Protein AF-A0A7S3IMT8-F1 (afdb_monomer_lite)

Secondary structure (DSSP, 8-state):
----EEGGGTEETTT----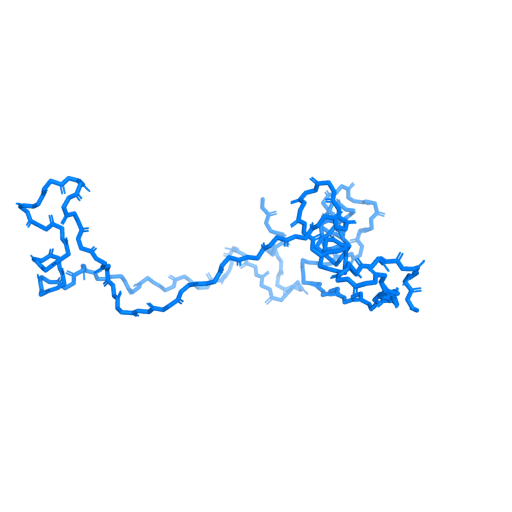----PPPHHHHHHHTTT--GGGPPPSS---------TTSTTSS-HHHHHHHHHHHHHHHHHHTTTTTT--S-------EEEEEETTEEEEEEE-

Structure (mmCIF, N/CA/C/O backbone):
data_AF-A0A7S3IMT8-F1
#
_entry.id   AF-A0A7S3IMT8-F1
#
loop_
_atom_site.group_PDB
_atom_site.id
_atom_site.type_symbol
_atom_site.label_atom_id
_atom_site.label_alt_id
_atom_site.label_comp_id
_atom_site.label_asym_id
_atom_site.label_entity_id
_atom_site.label_seq_id
_atom_site.pdbx_PDB_ins_code
_atom_site.Cartn_x
_atom_site.Cartn_y
_atom_site.Cartn_z
_atom_site.occupancy
_atom_site.B_iso_or_equiv
_atom_site.auth_seq_id
_atom_site.auth_comp_id
_atom_site.auth_asym_id
_atom_site.auth_atom_id
_atom_site.pdbx_PDB_model_num
ATOM 1 N N . GLU A 1 1 ? -14.687 -0.467 -5.969 1.00 89.88 1 GLU A N 1
ATOM 2 C CA . GLU A 1 1 ? -14.778 -1.908 -5.632 1.00 89.88 1 GLU A CA 1
ATOM 3 C C . GLU A 1 1 ? -13.566 -2.759 -6.029 1.00 89.88 1 GLU A C 1
ATOM 5 O O . GLU A 1 1 ? -12.876 -2.453 -7.007 1.00 89.88 1 GLU A O 1
ATOM 10 N N . ILE A 1 2 ? -13.301 -3.815 -5.240 1.00 96.12 2 ILE A N 1
ATOM 11 C CA . ILE A 1 2 ? -12.147 -4.739 -5.356 1.00 96.12 2 ILE A CA 1
ATOM 12 C C . ILE A 1 2 ? -12.359 -5.795 -6.455 1.00 96.12 2 ILE A C 1
ATOM 14 O O . ILE A 1 2 ? -11.454 -6.010 -7.259 1.00 96.12 2 ILE A O 1
ATOM 18 N N . GLY A 1 3 ? -13.556 -6.384 -6.574 1.00 95.94 3 GLY A N 1
ATOM 19 C CA . GLY A 1 3 ? -13.911 -7.321 -7.658 1.00 95.94 3 GLY A CA 1
ATOM 20 C C . GLY A 1 3 ? -13.917 -8.814 -7.298 1.00 95.94 3 GLY A C 1
ATOM 21 O O . GLY A 1 3 ? -13.811 -9.639 -8.205 1.00 95.94 3 GLY A O 1
ATOM 22 N N . TYR A 1 4 ? -14.016 -9.147 -6.006 1.00 97.44 4 TYR A N 1
ATOM 23 C CA . TYR A 1 4 ? -14.347 -10.488 -5.503 1.00 97.44 4 TYR A CA 1
ATOM 24 C C . TYR A 1 4 ? -15.869 -10.646 -5.424 1.00 97.44 4 TYR A C 1
ATOM 26 O O . TYR A 1 4 ? -16.490 -10.258 -4.438 1.00 97.44 4 TYR A O 1
ATOM 34 N N . ASP A 1 5 ? -16.470 -11.128 -6.506 1.00 96.69 5 ASP A N 1
ATOM 35 C CA . ASP A 1 5 ? -17.918 -11.130 -6.765 1.00 96.69 5 ASP A CA 1
ATOM 36 C C . ASP A 1 5 ? -18.438 -12.474 -7.301 1.00 96.69 5 ASP A C 1
ATOM 38 O O . ASP A 1 5 ? -19.554 -12.535 -7.822 1.00 96.69 5 ASP A O 1
ATOM 42 N N . ASP A 1 6 ? -17.607 -13.515 -7.226 1.00 96.12 6 ASP A N 1
ATOM 43 C CA . ASP A 1 6 ? -17.893 -14.859 -7.712 1.00 96.12 6 ASP A CA 1
ATOM 44 C C . ASP A 1 6 ? -16.957 -15.863 -7.019 1.00 96.12 6 ASP A C 1
ATOM 46 O O . ASP A 1 6 ? -15.752 -15.616 -6.894 1.00 96.12 6 ASP A O 1
ATOM 50 N N . VAL A 1 7 ? -17.492 -17.009 -6.586 1.00 95.56 7 VAL A N 1
ATOM 51 C CA . VAL A 1 7 ? -16.740 -18.039 -5.848 1.00 95.56 7 VAL A CA 1
ATOM 52 C C . VAL A 1 7 ? -15.522 -18.549 -6.622 1.00 95.56 7 VAL A C 1
ATOM 54 O O . VAL A 1 7 ? -14.489 -18.864 -6.030 1.00 95.56 7 VAL A O 1
ATOM 57 N N . HIS A 1 8 ? -15.575 -18.558 -7.956 1.00 95.62 8 HIS A N 1
ATOM 58 C CA . HIS A 1 8 ? -14.456 -18.969 -8.791 1.00 95.62 8 HIS A CA 1
ATOM 59 C C . HIS A 1 8 ? -13.272 -18.009 -8.691 1.00 95.62 8 HIS A C 1
ATOM 61 O O . HIS A 1 8 ? -12.156 -18.420 -9.010 1.00 95.62 8 HIS A O 1
ATOM 67 N N . LYS A 1 9 ? -13.467 -16.762 -8.234 1.00 96.31 9 LYS A N 1
ATOM 68 C CA . LYS A 1 9 ? -12.388 -15.799 -7.951 1.00 96.31 9 LYS A CA 1
ATOM 69 C C . LYS A 1 9 ? -11.749 -16.002 -6.570 1.00 96.31 9 LYS A C 1
ATOM 71 O O . LYS A 1 9 ? -10.787 -15.306 -6.270 1.00 96.31 9 LYS A O 1
ATOM 76 N N . GLY A 1 10 ? -12.237 -16.953 -5.770 1.00 95.62 10 GLY A N 1
ATOM 77 C CA . GLY A 1 10 ? -11.712 -17.322 -4.450 1.00 95.62 10 GLY A CA 1
ATOM 78 C C . GLY A 1 10 ? -12.519 -16.757 -3.278 1.00 95.62 10 GLY A C 1
ATOM 79 O O . GLY A 1 10 ? -12.569 -17.381 -2.225 1.00 95.62 10 GLY A O 1
ATOM 80 N N . ILE A 1 11 ? -13.181 -15.611 -3.468 1.00 96.12 11 ILE A N 1
ATOM 81 C CA . ILE A 1 11 ? -14.104 -14.982 -2.513 1.00 96.12 11 ILE A CA 1
ATOM 82 C C . ILE A 1 11 ? -15.256 -14.358 -3.314 1.00 96.12 11 ILE A C 1
ATOM 84 O O . ILE A 1 11 ? -15.024 -13.777 -4.377 1.00 96.12 11 ILE A O 1
ATOM 88 N N . ASP A 1 12 ? -16.477 -14.437 -2.782 1.00 97.56 12 ASP A N 1
ATOM 89 C CA . ASP A 1 12 ? -17.651 -13.722 -3.289 1.00 97.56 12 ASP A CA 1
ATOM 90 C C . ASP A 1 12 ? -18.290 -12.898 -2.164 1.00 97.56 12 ASP A C 1
ATOM 92 O O . ASP A 1 12 ? -18.693 -13.449 -1.139 1.00 97.56 12 ASP A O 1
ATOM 96 N N . TYR A 1 13 ? -18.410 -11.582 -2.366 1.00 97.31 13 TYR A N 1
ATOM 97 C CA . TYR A 1 13 ? -19.057 -10.677 -1.411 1.00 97.31 13 TYR A CA 1
ATOM 98 C C . TYR A 1 13 ? -20.529 -11.030 -1.127 1.00 97.31 13 TYR A C 1
ATOM 100 O O . TYR A 1 13 ? -21.069 -10.591 -0.116 1.00 97.31 13 TYR A O 1
ATOM 108 N N . LYS A 1 14 ? -21.195 -11.788 -2.011 1.00 97.50 14 LYS A N 1
ATOM 109 C CA . LYS A 1 14 ? -22.603 -12.196 -1.852 1.00 97.50 14 LYS A CA 1
ATOM 110 C C . LYS A 1 14 ? -22.781 -13.387 -0.919 1.00 97.50 14 LYS A C 1
ATOM 112 O O . LYS A 1 14 ? -23.867 -13.565 -0.377 1.00 97.50 14 LYS A O 1
ATOM 117 N N . THR A 1 15 ? -21.751 -14.217 -0.770 1.00 97.06 15 THR A N 1
ATOM 118 C CA . THR A 1 15 ? -21.843 -15.487 -0.036 1.00 97.06 15 T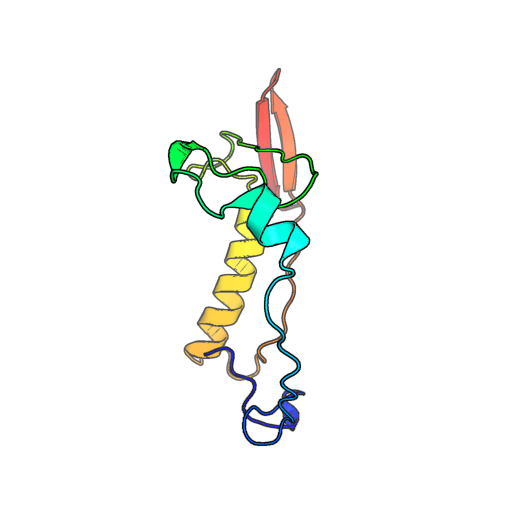HR A CA 1
ATOM 119 C C . THR A 1 15 ? -20.864 -15.580 1.125 1.00 97.06 15 THR A C 1
ATOM 121 O O . THR A 1 15 ? -20.907 -16.561 1.863 1.00 97.06 15 THR A O 1
ATOM 124 N N . CYS A 1 16 ? -19.944 -14.623 1.273 1.00 96.62 16 CYS A N 1
ATOM 125 C CA . CYS A 1 16 ? -19.003 -14.634 2.380 1.00 96.62 16 CYS A CA 1
ATOM 126 C C . CYS A 1 16 ? -19.710 -14.371 3.716 1.00 96.62 16 CYS A C 1
ATOM 128 O O . CYS A 1 16 ? -20.667 -13.602 3.811 1.00 96.62 16 CYS A O 1
ATOM 130 N N . GLU A 1 17 ? -19.215 -15.016 4.766 1.00 97.44 17 GLU A N 1
ATOM 131 C CA . GLU A 1 17 ? -19.650 -14.741 6.129 1.00 97.44 17 GLU A CA 1
ATOM 132 C C . GLU A 1 17 ? -18.926 -13.496 6.658 1.00 97.44 17 GLU A C 1
ATOM 134 O O . GLU A 1 17 ? -17.701 -13.383 6.554 1.00 97.44 17 GLU A O 1
ATOM 139 N N . VAL A 1 18 ? -19.678 -12.565 7.248 1.00 97.38 18 VAL A N 1
ATOM 140 C CA . VAL A 1 18 ? -19.130 -11.366 7.896 1.00 97.38 18 VAL A CA 1
ATOM 141 C C . VAL A 1 18 ? -19.387 -11.455 9.395 1.00 97.38 18 VAL A C 1
ATOM 143 O O . VAL A 1 18 ? -20.489 -11.195 9.874 1.00 97.38 18 VAL A O 1
ATOM 146 N N . LEU A 1 19 ? -18.349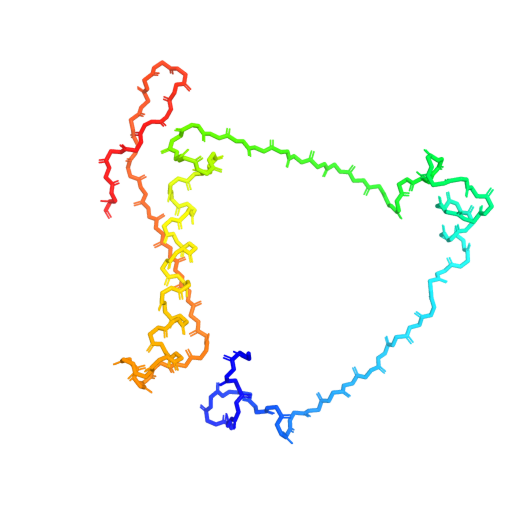 -11.821 10.147 1.00 97.88 19 LEU A N 1
ATOM 147 C CA . LEU A 1 19 ? -18.395 -11.905 11.606 1.00 97.88 19 LEU A CA 1
ATOM 148 C C . LEU A 1 19 ? -17.974 -10.578 12.239 1.00 97.88 19 LEU A C 1
ATOM 150 O O . LEU A 1 19 ? -16.829 -10.147 12.099 1.00 97.88 19 LEU A O 1
ATOM 154 N N . VAL A 1 20 ? -18.883 -9.956 12.990 1.00 97.69 20 VAL A N 1
ATOM 155 C CA . VAL A 1 20 ? -18.630 -8.682 13.678 1.00 97.69 20 VAL A CA 1
ATOM 156 C C . VAL A 1 20 ? -18.339 -8.937 15.157 1.00 97.69 20 VAL A C 1
ATOM 158 O O . VAL A 1 20 ? -19.199 -9.408 15.896 1.00 97.69 20 VAL A O 1
ATOM 161 N N . LYS A 1 21 ? -17.117 -8.612 15.593 1.00 97.31 21 LYS A N 1
ATOM 162 C CA . LYS A 1 21 ? -16.649 -8.743 16.986 1.00 97.31 21 LYS A CA 1
ATOM 163 C C . LYS A 1 21 ? -16.007 -7.439 17.465 1.00 97.31 21 LYS A C 1
ATOM 165 O O . LYS A 1 21 ? -14.804 -7.381 17.695 1.00 97.31 21 LYS A O 1
ATOM 170 N N . VAL A 1 22 ? -16.806 -6.378 17.548 1.00 97.75 22 VAL A N 1
ATOM 171 C CA . VAL A 1 22 ? -16.347 -5.033 17.931 1.00 97.75 22 VAL A CA 1
ATOM 172 C C . VAL A 1 22 ? -16.777 -4.727 19.365 1.00 97.75 22 VAL A C 1
ATOM 174 O O . VAL A 1 22 ? -17.935 -4.936 19.719 1.00 97.75 22 VAL A O 1
ATOM 177 N N . THR A 1 23 ? -15.853 -4.214 20.177 1.00 97.12 23 THR A N 1
ATOM 178 C CA . THR A 1 23 ? -16.096 -3.746 21.551 1.00 97.12 23 THR A CA 1
ATOM 179 C C . THR A 1 23 ? -15.681 -2.282 21.698 1.00 97.12 23 THR A C 1
ATOM 181 O O . THR A 1 23 ? -14.999 -1.734 20.834 1.00 97.12 23 THR A O 1
ATOM 184 N N . GLN A 1 24 ? -16.089 -1.638 22.793 1.00 97.31 24 GLN A N 1
ATOM 185 C CA . GLN A 1 24 ? -15.646 -0.277 23.110 1.00 97.31 24 GLN A CA 1
ATOM 186 C C . GLN A 1 24 ? -14.139 -0.234 23.416 1.00 97.31 24 GLN A C 1
ATOM 188 O O . GLN A 1 24 ? -13.546 -1.247 23.798 1.00 97.31 24 GLN A O 1
ATOM 193 N N . GLN A 1 25 ? -13.525 0.942 23.246 1.00 97.31 25 GLN A N 1
ATOM 194 C CA . GLN A 1 25 ? -12.164 1.200 23.724 1.00 97.31 25 GLN A CA 1
ATOM 195 C C . GLN A 1 25 ? -12.112 1.013 25.249 1.00 97.31 25 GLN A C 1
ATOM 197 O O . GLN A 1 25 ? -13.069 1.343 25.945 1.00 97.31 25 GLN A O 1
ATOM 202 N N . SER A 1 26 ? -10.999 0.488 25.770 1.00 97.94 26 SER A N 1
ATOM 203 C CA . SER A 1 26 ? -10.795 0.377 27.219 1.00 97.94 26 SER A CA 1
ATOM 204 C C . SER A 1 26 ? -10.811 1.755 27.885 1.00 97.94 26 SER A C 1
ATOM 206 O O . SER A 1 26 ? -10.105 2.659 27.431 1.00 97.94 26 SER A O 1
ATOM 208 N N . GLN A 1 27 ? -11.542 1.872 28.997 1.00 96.62 27 GLN A N 1
ATOM 209 C CA . GLN A 1 27 ? -11.590 3.085 29.816 1.00 96.62 27 GLN A CA 1
ATOM 210 C C . GLN A 1 27 ? -10.201 3.480 30.343 1.00 96.62 27 GLN A C 1
ATOM 212 O O . GLN A 1 27 ? -9.881 4.660 30.458 1.00 96.62 27 GLN A O 1
ATOM 217 N N . ASP A 1 28 ? -9.344 2.491 30.615 1.00 95.81 28 ASP A N 1
ATOM 218 C CA . ASP A 1 28 ? -7.981 2.731 31.098 1.00 95.81 28 ASP A CA 1
ATOM 219 C C . ASP A 1 28 ? -7.104 3.412 30.038 1.00 95.81 28 ASP A C 1
ATOM 221 O O . ASP A 1 28 ? -6.217 4.212 30.353 1.00 95.81 28 ASP A O 1
ATOM 225 N N . ILE A 1 29 ? -7.386 3.121 28.767 1.00 96.69 29 ILE A N 1
ATOM 226 C CA . ILE A 1 29 ? -6.723 3.740 27.621 1.00 96.69 29 ILE A CA 1
ATOM 227 C C . ILE A 1 29 ? -7.337 5.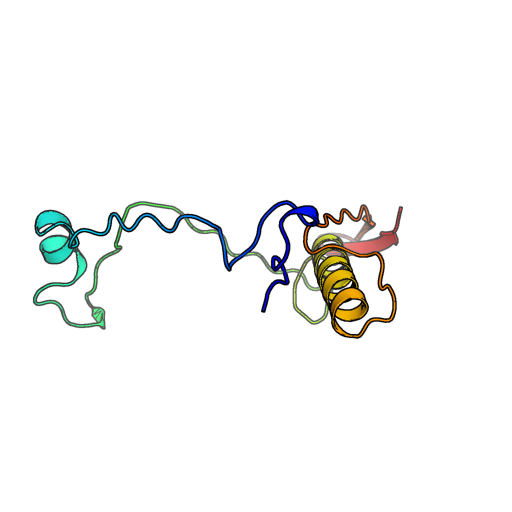115 27.353 1.00 96.69 29 ILE A C 1
ATOM 229 O O . ILE A 1 29 ? -6.607 6.091 27.217 1.00 96.69 29 ILE A O 1
ATOM 233 N N . SER A 1 30 ? -8.665 5.240 27.310 1.00 96.50 30 SER A N 1
ATOM 234 C CA . SER A 1 30 ? -9.303 6.522 26.989 1.00 96.50 30 SER A CA 1
ATOM 235 C C . SER A 1 30 ? -8.931 7.614 27.997 1.00 96.50 30 SER A C 1
ATOM 237 O O . SER A 1 30 ? -8.535 8.707 27.584 1.00 96.50 30 SER A O 1
ATOM 239 N N . GLN A 1 31 ? -8.946 7.302 29.300 1.00 95.50 31 GLN A N 1
ATOM 240 C CA . GLN A 1 31 ? -8.606 8.260 30.359 1.00 95.50 31 GLN A CA 1
ATOM 241 C C . GLN A 1 31 ? -7.152 8.745 30.304 1.00 95.50 31 GLN A C 1
ATOM 243 O O . GLN A 1 31 ? -6.846 9.872 30.690 1.00 95.50 31 GLN A O 1
ATOM 248 N N . SER A 1 32 ? -6.240 7.890 29.831 1.00 93.88 32 SER A N 1
ATOM 249 C CA . SER A 1 32 ? -4.815 8.212 29.737 1.00 93.88 32 SER A CA 1
ATOM 250 C C . SER A 1 32 ? -4.455 8.891 28.420 1.00 93.88 32 SER A C 1
ATOM 252 O O . SER A 1 32 ? -3.493 9.659 28.385 1.00 93.88 32 SER A O 1
ATOM 254 N N . VAL A 1 33 ? -5.236 8.674 27.361 1.00 97.12 33 VAL A N 1
ATOM 255 C CA . VAL A 1 33 ? -4.975 9.208 26.022 1.00 97.12 33 VAL A CA 1
ATOM 256 C C . VAL A 1 33 ? -5.679 10.546 25.811 1.00 97.12 33 VAL A C 1
ATOM 258 O O . VAL A 1 33 ? -4.984 11.541 25.605 1.00 97.12 33 VAL A O 1
ATOM 261 N N . HIS A 1 34 ? -7.014 10.601 25.908 1.00 96.94 34 HIS A N 1
ATOM 262 C CA . HIS A 1 34 ? -7.805 11.733 25.393 1.00 96.94 34 HIS A CA 1
ATOM 263 C C . HIS A 1 34 ? -8.865 12.306 26.342 1.00 96.94 34 HIS A C 1
ATOM 265 O O . HIS A 1 34 ? -9.213 13.477 26.199 1.00 96.94 34 HIS A O 1
ATOM 271 N N . GLU A 1 35 ? -9.387 11.555 27.317 1.00 95.81 35 GLU A N 1
ATOM 272 C CA . GLU A 1 35 ? -10.512 12.070 28.110 1.00 95.81 35 GLU A CA 1
ATOM 273 C C . GLU A 1 35 ? -10.131 13.296 28.940 1.00 95.81 35 GLU A C 1
ATOM 275 O O . GLU A 1 35 ? -9.136 13.300 29.665 1.00 95.81 35 GLU A O 1
ATOM 280 N N . LYS A 1 36 ? -10.988 14.324 28.880 1.00 94.00 36 LYS A N 1
ATOM 281 C CA . LYS A 1 36 ? -10.813 15.607 29.584 1.00 94.00 36 LYS A CA 1
ATOM 282 C C . LYS A 1 36 ? -9.506 16.329 29.228 1.00 94.00 36 LYS A C 1
ATOM 284 O O . LYS A 1 36 ? -9.078 17.199 29.985 1.00 94.00 36 LYS A O 1
ATOM 289 N N . LYS A 1 37 ? -8.895 15.994 28.091 1.00 94.56 37 LYS A N 1
ATOM 290 C CA . LYS A 1 37 ? -7.755 16.713 27.525 1.00 94.56 37 LYS A CA 1
ATOM 291 C C . LYS A 1 37 ? -8.216 17.593 26.372 1.00 94.56 37 LYS A C 1
ATOM 293 O O . LYS A 1 37 ? -9.212 17.289 25.719 1.00 94.56 37 LYS A O 1
ATOM 298 N N . SER A 1 38 ? -7.511 18.698 26.156 1.00 95.44 38 SER A N 1
ATOM 299 C CA . SER A 1 38 ? -7.654 19.461 24.919 1.00 95.44 38 SER A CA 1
ATOM 300 C C . SER A 1 38 ? -7.051 18.663 23.755 1.00 95.44 38 SER A C 1
ATOM 302 O O . SER A 1 38 ? -6.241 17.764 23.987 1.00 95.44 38 SER A O 1
ATOM 304 N N . ASP A 1 39 ? -7.404 19.000 22.514 1.00 94.06 39 ASP A N 1
ATOM 305 C CA . ASP A 1 39 ? -6.843 18.334 21.327 1.00 94.06 39 ASP A CA 1
ATOM 306 C C . ASP A 1 39 ? -5.310 18.462 21.250 1.00 94.06 39 ASP A C 1
ATOM 308 O O . ASP A 1 39 ? -4.630 17.558 20.767 1.00 94.06 39 ASP A O 1
ATOM 312 N N . GLU A 1 40 ? -4.761 19.564 21.769 1.00 95.81 40 GLU A N 1
ATOM 313 C CA . GLU A 1 40 ? -3.320 19.846 21.815 1.00 95.81 40 GLU A CA 1
ATOM 314 C C . GLU A 1 40 ? -2.589 19.001 22.877 1.00 95.81 40 GLU A C 1
ATOM 316 O O . GLU A 1 40 ? -1.388 18.766 22.756 1.00 95.81 40 GLU A O 1
ATOM 321 N N . ASP A 1 41 ? -3.320 18.497 23.878 1.00 95.81 41 ASP A N 1
ATOM 322 C CA . ASP A 1 41 ? -2.795 17.729 25.014 1.00 95.81 41 ASP A CA 1
ATOM 323 C C . ASP A 1 41 ? -3.064 16.214 24.908 1.00 95.81 41 ASP A C 1
ATOM 325 O O . ASP A 1 41 ? -2.801 15.459 25.856 1.00 95.81 41 ASP A O 1
ATOM 329 N N . ILE A 1 42 ? -3.612 15.735 23.784 1.00 96.81 42 ILE A N 1
ATOM 330 C CA . ILE A 1 42 ? -3.854 14.303 23.567 1.00 96.81 42 ILE A CA 1
ATOM 331 C C . ILE A 1 42 ? -2.523 13.538 23.634 1.00 96.81 42 ILE A C 1
ATOM 333 O O . ILE A 1 42 ? -1.543 13.857 22.962 1.00 96.81 42 ILE A O 1
ATOM 337 N N . GLY A 1 43 ? -2.497 12.495 24.465 1.00 93.44 43 GLY A N 1
ATOM 338 C CA . GLY A 1 43 ? -1.333 11.626 24.618 1.00 93.44 43 GLY A CA 1
ATOM 339 C C . GLY A 1 43 ? -1.175 10.657 23.447 1.00 93.44 43 GLY A C 1
ATOM 340 O O . GLY A 1 43 ? -2.121 10.391 22.705 1.00 93.44 43 GLY A O 1
ATOM 341 N N . ALA A 1 44 ? 0.012 10.065 23.306 1.00 96.00 44 ALA A N 1
ATOM 342 C CA . ALA A 1 44 ? 0.195 8.947 22.386 1.00 96.00 44 ALA A CA 1
ATOM 343 C C . ALA A 1 44 ? -0.774 7.805 22.743 1.00 96.00 44 ALA A C 1
ATOM 345 O O . ALA A 1 44 ? -0.910 7.445 23.911 1.00 96.00 44 ALA A O 1
ATOM 346 N N . GLY A 1 45 ? -1.441 7.241 21.732 1.00 96.19 45 GLY A N 1
ATOM 347 C CA . GLY A 1 45 ? -2.402 6.149 21.926 1.00 96.19 45 GLY A CA 1
ATOM 348 C C . GLY A 1 45 ? -1.760 4.828 22.360 1.00 96.19 45 GLY A C 1
ATOM 349 O O . GLY A 1 45 ? -2.445 3.980 22.925 1.00 96.19 45 GLY A O 1
ATOM 350 N N . ASP A 1 46 ? -0.465 4.665 22.083 1.00 97.56 46 ASP A N 1
ATOM 351 C CA . ASP A 1 46 ? 0.364 3.534 22.493 1.00 97.56 46 ASP A CA 1
ATOM 352 C C . ASP A 1 46 ? 1.857 3.911 22.374 1.00 97.56 46 ASP A C 1
ATOM 354 O O . ASP A 1 46 ? 2.213 4.935 21.779 1.00 97.56 46 ASP A O 1
ATOM 358 N N . GLN A 1 47 ? 2.742 3.079 22.917 1.00 97.19 47 GLN A N 1
ATOM 359 C CA . GLN A 1 47 ? 4.192 3.207 22.778 1.00 97.19 47 GLN A CA 1
ATOM 360 C C . GLN A 1 47 ? 4.685 2.722 21.401 1.00 97.19 47 GLN A C 1
ATOM 362 O O . GLN A 1 47 ? 4.241 1.700 20.880 1.00 97.19 47 GLN A O 1
ATOM 367 N N . GLY A 1 48 ? 5.665 3.415 20.813 1.00 97.25 48 GLY A N 1
ATOM 368 C CA . GLY A 1 48 ? 6.262 3.008 19.539 1.00 97.25 48 GLY A CA 1
ATOM 369 C C . GLY A 1 48 ? 7.258 4.019 18.972 1.00 97.25 48 GLY A C 1
ATOM 370 O O . GLY A 1 48 ? 7.397 5.125 19.487 1.00 97.25 48 GLY A O 1
ATOM 371 N N . HIS A 1 49 ? 7.945 3.627 17.897 1.00 97.62 49 HIS A N 1
ATOM 372 C CA . HIS A 1 49 ? 8.840 4.494 17.126 1.00 97.62 49 HIS A CA 1
ATOM 373 C C . HIS A 1 49 ? 8.371 4.550 15.674 1.00 97.62 49 HIS A C 1
ATOM 375 O O . HIS A 1 49 ? 7.887 3.553 15.134 1.00 97.62 49 HIS A O 1
ATOM 381 N N . MET A 1 50 ? 8.557 5.698 15.031 1.00 97.62 50 MET A N 1
ATOM 382 C CA . MET A 1 50 ? 8.150 5.934 13.650 1.00 97.62 50 MET A CA 1
ATOM 383 C C . MET A 1 50 ? 9.334 6.501 12.871 1.00 97.62 50 MET A C 1
ATOM 385 O O . MET A 1 50 ? 10.077 7.337 13.382 1.00 97.62 50 MET A O 1
ATOM 389 N N . PHE A 1 51 ? 9.500 6.052 11.627 1.00 98.31 51 PHE A N 1
ATOM 390 C CA . PHE A 1 51 ? 10.527 6.554 10.719 1.00 98.31 51 PHE A CA 1
ATOM 391 C C . PHE A 1 51 ? 9.867 7.190 9.503 1.00 98.31 51 PHE A C 1
ATOM 393 O O . PHE A 1 51 ? 8.979 6.601 8.889 1.00 98.31 51 PHE A O 1
ATOM 400 N N . GLY A 1 52 ? 10.337 8.382 9.149 1.00 98.00 52 GLY A N 1
ATOM 401 C CA . GLY A 1 52 ? 10.077 9.002 7.857 1.00 98.00 52 GLY A CA 1
ATOM 402 C C . GLY A 1 52 ? 11.300 8.849 6.960 1.00 98.00 52 GLY A C 1
ATOM 403 O O . GLY A 1 52 ? 12.433 8.944 7.432 1.00 98.00 52 GLY A O 1
ATOM 404 N N . TYR A 1 53 ? 11.077 8.622 5.670 1.00 97.19 53 TYR A N 1
ATOM 405 C CA . TYR A 1 53 ? 12.131 8.579 4.663 1.00 97.19 53 TYR A CA 1
ATOM 406 C C . TYR A 1 53 ? 11.674 9.316 3.404 1.00 97.19 53 TYR A C 1
ATOM 408 O O . TYR A 1 53 ? 10.504 9.238 3.034 1.00 97.19 53 TYR A O 1
ATOM 416 N N . ALA A 1 54 ? 12.605 10.015 2.761 1.00 97.12 54 ALA A N 1
ATOM 417 C CA . ALA A 1 54 ? 12.418 10.688 1.484 1.00 97.12 54 ALA A CA 1
ATOM 418 C C . ALA A 1 54 ? 13.731 10.627 0.690 1.00 97.12 54 ALA A C 1
ATOM 420 O O . ALA A 1 54 ? 14.815 10.613 1.275 1.00 97.12 54 ALA A O 1
ATOM 421 N N . THR A 1 55 ? 13.627 10.589 -0.635 1.00 95.75 55 THR A N 1
ATOM 422 C CA . THR A 1 55 ? 14.759 10.498 -1.573 1.00 95.75 55 THR A CA 1
ATOM 423 C C . THR A 1 55 ? 14.429 11.296 -2.826 1.00 95.75 55 THR A C 1
ATOM 425 O O . THR A 1 55 ? 13.296 11.258 -3.286 1.00 95.75 55 THR A O 1
ATOM 428 N N . ASP A 1 56 ? 15.387 12.025 -3.387 1.00 95.88 56 ASP A N 1
ATOM 429 C CA . ASP A 1 56 ? 15.191 12.854 -4.583 1.00 95.88 56 ASP A CA 1
ATOM 430 C C . ASP A 1 56 ? 15.255 12.062 -5.902 1.00 95.88 56 ASP A C 1
ATOM 432 O O . ASP A 1 56 ? 15.164 12.642 -6.983 1.00 95.88 56 ASP A O 1
ATOM 436 N N . GLU A 1 57 ? 15.351 10.728 -5.840 1.00 96.19 57 GLU A N 1
ATOM 437 C CA . GLU A 1 57 ? 15.396 9.868 -7.029 1.00 96.19 57 GLU A CA 1
ATOM 438 C C . GLU A 1 57 ? 14.107 9.899 -7.879 1.00 96.19 57 GLU A C 1
ATOM 440 O O . GLU A 1 57 ? 14.129 9.491 -9.043 1.00 96.19 57 GLU A O 1
ATOM 445 N N . THR A 1 58 ? 12.989 10.390 -7.326 1.00 96.56 58 THR A N 1
ATOM 446 C CA . THR A 1 58 ? 11.720 10.640 -8.036 1.00 96.56 58 THR A CA 1
ATOM 447 C C . THR A 1 58 ? 11.095 11.978 -7.627 1.00 96.56 58 THR A C 1
ATOM 449 O O . THR A 1 58 ? 11.451 12.567 -6.607 1.00 96.56 58 THR A O 1
ATOM 452 N N . LYS A 1 59 ? 10.123 12.471 -8.410 1.00 97.19 59 LYS A N 1
ATOM 453 C CA . LYS A 1 59 ? 9.428 13.745 -8.129 1.00 97.19 59 LYS A CA 1
ATOM 454 C C . LYS A 1 59 ? 8.539 13.663 -6.886 1.00 97.19 59 LYS A C 1
ATOM 456 O O . LYS A 1 59 ? 8.304 14.670 -6.230 1.00 97.19 59 LYS A O 1
ATOM 461 N N . GLU A 1 60 ? 8.047 12.468 -6.587 1.00 97.50 60 GLU A N 1
ATOM 462 C CA . GLU A 1 60 ? 7.214 12.122 -5.438 1.00 97.50 60 GLU A CA 1
ATOM 463 C C . GLU A 1 60 ? 8.026 11.960 -4.143 1.00 97.50 60 GLU A C 1
ATOM 465 O O . GLU A 1 60 ? 7.458 11.684 -3.089 1.00 97.50 60 GLU A O 1
ATOM 470 N N . LEU A 1 61 ? 9.349 12.131 -4.222 1.00 97.44 61 LEU A N 1
ATOM 471 C CA . LEU A 1 61 ? 10.310 11.941 -3.141 1.00 97.44 61 LEU A CA 1
ATOM 472 C C . LEU A 1 61 ? 10.342 10.512 -2.566 1.00 97.44 61 LEU A C 1
ATOM 474 O O . LEU A 1 61 ? 10.571 10.305 -1.372 1.00 97.44 61 LEU A O 1
ATOM 478 N N . PHE A 1 62 ? 10.109 9.519 -3.429 1.00 97.31 62 PHE A N 1
ATOM 479 C CA . PHE A 1 62 ? 9.993 8.102 -3.079 1.00 97.31 62 PHE A CA 1
ATOM 480 C C . PHE A 1 62 ? 11.000 7.230 -3.847 1.00 97.31 62 PHE A C 1
ATOM 482 O O . PHE A 1 62 ? 11.371 7.583 -4.970 1.00 97.31 62 PHE A O 1
ATOM 489 N N . PRO A 1 63 ? 11.406 6.057 -3.321 1.00 97.88 63 PRO A N 1
ATOM 490 C CA . PRO A 1 63 ? 12.250 5.141 -4.075 1.00 97.88 63 PRO A CA 1
ATOM 491 C C . PRO A 1 63 ? 11.613 4.704 -5.399 1.00 97.88 63 PRO A C 1
ATOM 493 O O . PRO A 1 63 ? 10.483 4.211 -5.407 1.00 97.88 63 PRO A O 1
ATOM 496 N N . LEU A 1 64 ? 12.341 4.804 -6.513 1.00 98.19 64 LEU A N 1
ATOM 497 C CA . LEU A 1 64 ? 11.884 4.409 -7.846 1.00 98.19 64 LEU A CA 1
ATOM 498 C C . LEU A 1 64 ? 11.473 2.934 -7.876 1.00 98.19 64 LEU A C 1
ATOM 500 O O . LEU A 1 64 ? 10.452 2.587 -8.465 1.00 98.19 64 LEU A O 1
ATOM 504 N N . SER A 1 65 ? 12.239 2.064 -7.213 1.00 98.19 65 SER A N 1
ATOM 505 C CA . SER A 1 65 ? 11.911 0.638 -7.081 1.00 98.19 65 SER A CA 1
ATOM 506 C C . SER A 1 65 ? 10.523 0.408 -6.468 1.00 98.19 65 SER A C 1
ATOM 508 O O . SER A 1 65 ? 9.733 -0.374 -7.003 1.00 98.19 65 SER A O 1
ATOM 510 N N . HIS A 1 66 ? 10.194 1.130 -5.393 1.00 98.50 66 HIS A N 1
ATOM 511 C CA . HIS A 1 66 ? 8.875 1.079 -4.766 1.00 98.50 66 HIS A CA 1
ATOM 512 C C . HIS A 1 66 ? 7.799 1.669 -5.679 1.00 98.50 66 HIS A C 1
ATOM 514 O O . HIS A 1 66 ? 6.759 1.044 -5.885 1.00 98.50 66 HIS A O 1
ATOM 520 N N . LEU A 1 67 ? 8.053 2.854 -6.242 1.00 98.12 67 LEU A N 1
ATOM 521 C CA . LEU A 1 67 ? 7.081 3.568 -7.065 1.00 98.12 67 LEU A CA 1
ATOM 522 C C . LEU A 1 67 ? 6.673 2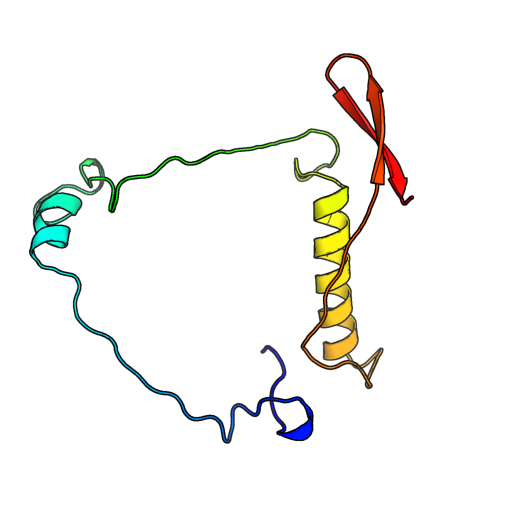.743 -8.291 1.00 98.12 67 LEU A C 1
ATOM 524 O O . LEU A 1 67 ? 5.484 2.600 -8.560 1.00 98.12 67 LEU A O 1
ATOM 528 N N . LEU A 1 68 ? 7.635 2.125 -8.983 1.00 98.56 68 LEU A N 1
ATOM 529 C CA . LEU A 1 68 ? 7.359 1.266 -10.136 1.00 98.56 68 LEU A CA 1
ATOM 530 C C . LEU A 1 68 ? 6.566 0.010 -9.754 1.00 98.56 68 LEU A C 1
ATOM 532 O O . LEU A 1 68 ? 5.643 -0.369 -10.474 1.00 98.56 68 LEU A O 1
ATOM 536 N N . ALA A 1 69 ? 6.884 -0.631 -8.624 1.00 98.75 69 ALA A N 1
ATOM 537 C CA . ALA A 1 69 ? 6.116 -1.781 -8.148 1.00 98.75 69 ALA A CA 1
ATOM 538 C C . ALA A 1 69 ? 4.663 -1.380 -7.823 1.00 98.75 69 ALA A C 1
ATOM 540 O O . ALA A 1 69 ? 3.722 -2.032 -8.280 1.00 98.75 69 ALA A O 1
ATOM 541 N N . LEU A 1 70 ? 4.470 -0.264 -7.113 1.00 98.56 70 LEU A N 1
ATOM 542 C CA . LEU A 1 70 ? 3.147 0.276 -6.797 1.00 98.56 70 LEU A CA 1
ATOM 543 C C . LEU A 1 70 ? 2.351 0.606 -8.068 1.00 98.56 70 LEU A C 1
ATOM 545 O O . LEU A 1 70 ? 1.201 0.187 -8.203 1.00 98.56 70 LEU A O 1
ATOM 549 N N . GLN A 1 71 ? 2.970 1.307 -9.019 1.00 98.38 71 GLN A N 1
ATOM 550 C CA . GLN A 1 71 ? 2.347 1.682 -10.289 1.00 98.38 71 GLN A CA 1
ATOM 551 C C . GLN A 1 71 ? 1.990 0.461 -11.141 1.00 98.38 71 GLN A C 1
ATOM 553 O O . GLN A 1 71 ? 0.935 0.446 -11.773 1.00 98.38 71 GLN A O 1
ATOM 558 N N . LEU A 1 72 ? 2.808 -0.595 -11.133 1.00 98.56 72 LEU A N 1
ATOM 559 C CA . LEU A 1 72 ? 2.482 -1.834 -11.836 1.00 98.56 72 LEU A CA 1
ATOM 560 C C . LEU A 1 72 ? 1.256 -2.521 -11.217 1.00 98.56 72 LEU A C 1
ATOM 562 O O . LEU A 1 72 ? 0.367 -2.953 -11.948 1.00 98.56 72 LEU A O 1
ATOM 566 N N . SER A 1 73 ? 1.158 -2.564 -9.885 1.00 98.50 73 SER A N 1
ATOM 567 C CA . SER A 1 73 ? -0.020 -3.099 -9.188 1.00 98.50 73 SER A CA 1
ATOM 568 C C . SER A 1 73 ? -1.282 -2.276 -9.492 1.00 98.50 73 SER A C 1
ATOM 570 O O . SER A 1 73 ? -2.337 -2.827 -9.824 1.00 98.50 73 SER A O 1
ATOM 572 N N . GLN A 1 74 ? -1.160 -0.944 -9.501 1.00 98.38 74 GLN A N 1
ATOM 573 C CA . GLN A 1 74 ? -2.236 -0.044 -9.924 1.00 98.38 74 GLN A CA 1
ATOM 574 C C . GLN A 1 74 ? -2.649 -0.304 -11.377 1.00 98.38 74 GLN A C 1
ATOM 576 O O . GLN A 1 74 ? -3.846 -0.393 -11.664 1.00 98.38 74 GLN A O 1
ATOM 581 N N . LYS A 1 75 ? -1.682 -0.499 -12.283 1.00 98.50 75 LYS A N 1
ATOM 582 C CA . LYS A 1 75 ? -1.963 -0.774 -13.693 1.00 98.50 75 LYS A CA 1
ATOM 583 C C . LYS A 1 75 ? -2.657 -2.117 -13.883 1.00 98.50 75 LYS A C 1
ATOM 585 O O . LYS A 1 75 ? -3.611 -2.176 -14.653 1.00 98.50 75 LYS A O 1
ATOM 590 N N . LEU A 1 76 ? -2.255 -3.164 -13.155 1.00 98.44 76 LEU A N 1
ATOM 591 C CA . LEU A 1 76 ? -2.945 -4.463 -13.144 1.00 98.44 76 LEU A CA 1
ATOM 592 C C . LEU A 1 76 ? -4.414 -4.314 -12.722 1.00 98.44 76 LEU A C 1
ATOM 594 O O . LEU A 1 76 ? -5.307 -4.874 -13.362 1.00 98.44 76 LEU A O 1
ATOM 598 N N . ALA A 1 77 ? -4.690 -3.512 -11.690 1.00 98.19 77 ALA A N 1
ATOM 599 C CA . ALA A 1 77 ? -6.058 -3.225 -11.271 1.00 98.19 77 ALA A CA 1
ATOM 600 C C . ALA A 1 77 ? -6.838 -2.417 -12.323 1.00 98.19 77 ALA A C 1
ATOM 602 O O . ALA A 1 77 ? -8.012 -2.710 -12.558 1.00 98.19 77 ALA A O 1
ATOM 603 N N . GLU A 1 78 ? -6.209 -1.429 -12.961 1.00 98.44 78 GLU A N 1
ATOM 604 C CA . GLU A 1 78 ? -6.809 -0.605 -14.016 1.00 98.44 78 GLU A CA 1
ATOM 605 C C . GLU A 1 78 ? -7.220 -1.457 -15.224 1.00 98.44 78 GLU A C 1
ATOM 607 O O . GLU A 1 78 ? -8.391 -1.454 -15.607 1.00 98.44 78 GLU A O 1
ATOM 612 N N . VAL A 1 79 ? -6.289 -2.241 -15.780 1.00 98.38 79 VAL A N 1
ATOM 613 C CA . VAL A 1 79 ? -6.525 -3.047 -16.992 1.00 98.38 79 VAL A CA 1
ATOM 614 C C . VAL A 1 79 ? -7.479 -4.218 -16.754 1.00 98.38 79 VAL A C 1
ATOM 616 O O . VAL A 1 79 ? -8.139 -4.683 -17.684 1.00 98.38 79 VAL A O 1
AT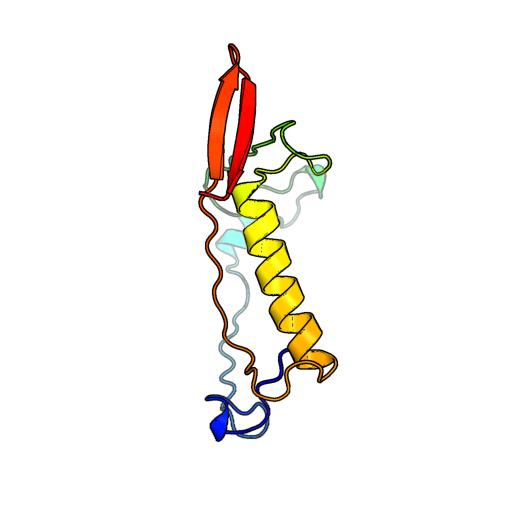OM 619 N N . ARG A 1 80 ? -7.593 -4.678 -15.503 1.00 98.00 80 ARG A N 1
ATOM 620 C CA . ARG A 1 80 ? -8.651 -5.598 -15.079 1.00 98.00 80 ARG A CA 1
ATOM 621 C C . ARG A 1 80 ? -10.010 -4.900 -15.061 1.00 98.00 80 ARG A C 1
ATOM 623 O O . ARG A 1 80 ? -10.970 -5.420 -15.621 1.00 98.00 80 ARG A O 1
ATOM 630 N N . LYS A 1 81 ? -10.111 -3.739 -14.402 1.00 97.31 81 LYS A N 1
ATOM 631 C CA . LYS A 1 81 ? -11.379 -3.008 -14.214 1.00 97.31 81 LYS A CA 1
ATOM 632 C C . LYS A 1 81 ? -11.944 -2.461 -15.522 1.00 97.31 81 LYS A C 1
ATOM 634 O O . LYS A 1 81 ? -13.156 -2.472 -15.696 1.00 97.31 81 LYS A O 1
ATOM 639 N N . ASN A 1 82 ? -11.088 -2.007 -16.434 1.00 97.69 82 ASN A N 1
ATOM 640 C CA . ASN A 1 82 ? -11.512 -1.497 -17.739 1.00 97.69 82 ASN A CA 1
ATOM 641 C C . ASN A 1 82 ? -11.717 -2.609 -18.792 1.00 97.69 82 ASN A C 1
ATOM 643 O O . ASN A 1 82 ? -12.107 -2.319 -19.919 1.00 97.69 82 ASN A O 1
ATOM 647 N N . GLY A 1 83 ? -11.455 -3.876 -18.445 1.00 97.38 83 GLY A N 1
ATOM 648 C CA . GLY A 1 83 ? -11.675 -5.023 -19.325 1.00 97.38 83 GLY A CA 1
ATOM 649 C C . GLY A 1 83 ? -10.648 -5.197 -20.448 1.00 97.38 83 GLY A C 1
ATOM 650 O O . GLY A 1 83 ? -10.860 -6.054 -21.306 1.00 97.38 83 GLY A O 1
ATOM 651 N N . THR A 1 84 ? -9.540 -4.446 -20.445 1.00 98.38 84 THR A N 1
ATOM 652 C CA . THR A 1 84 ? -8.424 -4.649 -21.388 1.00 98.38 84 THR A CA 1
ATOM 653 C C . THR A 1 84 ? -7.863 -6.065 -21.254 1.00 98.38 84 THR A C 1
ATOM 655 O O . THR A 1 84 ? -7.665 -6.749 -22.254 1.00 98.38 84 THR A O 1
ATOM 658 N N . LEU A 1 85 ? -7.672 -6.539 -20.016 1.00 97.81 85 LEU A N 1
ATOM 659 C CA . LEU A 1 85 ? -7.249 -7.909 -19.715 1.00 97.81 85 LEU A CA 1
ATOM 660 C C . LEU A 1 85 ? -8.339 -8.638 -18.920 1.00 97.81 85 LEU A C 1
ATOM 662 O O . LEU A 1 85 ? -8.304 -8.713 -17.692 1.00 97.81 85 LEU A O 1
ATOM 666 N N . LYS A 1 86 ? -9.323 -9.199 -19.634 1.00 96.12 86 LYS A N 1
ATOM 667 C CA . LYS A 1 86 ? -10.524 -9.828 -19.040 1.00 96.12 86 LYS A CA 1
ATOM 668 C C . LYS A 1 86 ? -10.247 -11.067 -18.183 1.00 96.12 86 LYS A C 1
ATOM 670 O O . LYS A 1 86 ? -11.094 -11.447 -17.384 1.00 96.12 86 LYS A O 1
ATOM 675 N N . TYR A 1 87 ? -9.092 -11.706 -18.357 1.00 96.25 87 TYR A N 1
ATOM 676 C CA . TYR A 1 87 ? -8.713 -12.898 -17.594 1.00 96.25 87 TYR A CA 1
ATOM 677 C C . TYR A 1 87 ? -8.148 -12.571 -16.205 1.00 96.25 87 TYR A C 1
ATOM 679 O O . TYR A 1 87 ? -8.006 -13.474 -15.381 1.00 96.25 87 TYR A O 1
ATOM 687 N N . LEU A 1 88 ? -7.800 -11.306 -15.933 1.00 97.75 88 LEU A N 1
ATOM 688 C CA . LEU A 1 88 ? -7.227 -10.928 -14.646 1.00 97.75 88 LEU A CA 1
ATOM 689 C C . LEU A 1 88 ? -8.253 -11.031 -13.515 1.00 97.75 88 LEU A C 1
ATOM 691 O O . LEU A 1 88 ? -9.399 -10.588 -13.624 1.00 97.75 88 LEU A O 1
ATOM 695 N N . ARG A 1 89 ? -7.791 -11.560 -12.383 1.00 97.56 89 ARG A N 1
ATOM 696 C CA . ARG A 1 89 ? -8.512 -11.592 -11.105 1.00 97.56 89 ARG A CA 1
ATOM 697 C C . ARG A 1 89 ? -7.943 -10.537 -10.142 1.00 97.56 89 ARG A C 1
ATOM 699 O O . ARG A 1 89 ? -6.943 -9.907 -10.480 1.00 97.56 89 ARG A O 1
ATOM 706 N N . PRO A 1 90 ? -8.600 -10.263 -8.997 1.00 97.44 90 PRO A N 1
ATOM 707 C CA . PRO A 1 90 ? -8.182 -9.173 -8.111 1.00 97.44 90 PRO A CA 1
ATOM 708 C C . PRO A 1 90 ? -6.841 -9.377 -7.392 1.00 97.44 90 PRO A C 1
ATOM 710 O O . PRO A 1 90 ? -6.212 -8.375 -7.064 1.00 97.44 90 PRO A O 1
ATOM 713 N N . ASP A 1 91 ? -6.418 -10.619 -7.135 1.00 97.94 91 ASP A N 1
ATOM 714 C CA . ASP A 1 91 ? -5.134 -10.907 -6.480 1.00 97.94 91 ASP A CA 1
ATOM 715 C C . ASP A 1 91 ? -3.959 -10.786 -7.462 1.00 97.94 91 ASP A C 1
ATOM 717 O O . ASP A 1 91 ? -3.981 -11.362 -8.553 1.00 97.94 91 ASP A O 1
ATOM 721 N N . GLY A 1 92 ? -2.926 -10.047 -7.067 1.00 96.94 92 GLY A N 1
ATOM 722 C CA . GLY A 1 92 ? -1.737 -9.797 -7.868 1.00 96.94 92 GLY A CA 1
ATOM 723 C C . GLY A 1 92 ? -0.605 -9.209 -7.032 1.00 96.94 92 GLY A C 1
ATOM 724 O O . GLY A 1 92 ? -0.824 -8.433 -6.102 1.00 96.94 92 GLY A O 1
ATOM 725 N N . LYS A 1 93 ? 0.630 -9.578 -7.380 1.00 98.50 93 LYS A N 1
ATOM 726 C CA . LYS A 1 93 ? 1.855 -9.112 -6.725 1.00 98.50 93 LYS A CA 1
ATOM 727 C C . LYS A 1 93 ? 2.853 -8.618 -7.759 1.00 98.50 93 LYS A C 1
ATOM 729 O O . LYS A 1 93 ? 2.916 -9.131 -8.872 1.00 98.50 93 LYS A O 1
ATOM 734 N N . THR A 1 94 ? 3.654 -7.641 -7.364 1.00 98.56 94 THR A N 1
ATOM 735 C CA . THR A 1 94 ? 4.656 -6.996 -8.214 1.00 98.56 94 THR A CA 1
ATOM 736 C C . THR A 1 94 ? 5.942 -6.821 -7.428 1.00 98.56 94 THR A C 1
ATOM 738 O O . THR A 1 94 ? 5.901 -6.439 -6.260 1.00 98.56 94 THR A O 1
ATOM 741 N N . GLN A 1 95 ? 7.080 -7.057 -8.070 1.00 98.62 95 GLN A N 1
ATOM 742 C CA . GLN A 1 95 ? 8.398 -6.819 -7.495 1.00 98.62 95 GLN A CA 1
ATOM 743 C C . GLN A 1 95 ? 9.298 -6.248 -8.585 1.00 98.62 95 GLN A C 1
ATOM 745 O O . GLN A 1 95 ? 9.311 -6.767 -9.699 1.00 98.62 95 GLN A O 1
ATOM 750 N N . ILE A 1 96 ? 10.027 -5.182 -8.262 1.00 98.50 96 ILE A N 1
ATOM 751 C CA . ILE A 1 96 ? 10.941 -4.509 -9.183 1.00 98.50 96 ILE A CA 1
ATOM 752 C C . ILE A 1 96 ? 12.314 -4.438 -8.529 1.00 98.50 96 ILE A C 1
ATOM 754 O O . ILE A 1 96 ? 12.458 -3.932 -7.417 1.00 98.50 96 ILE A O 1
ATOM 758 N N . THR A 1 97 ? 13.327 -4.922 -9.240 1.00 98.56 97 THR A N 1
ATOM 759 C CA . THR A 1 97 ? 14.730 -4.757 -8.865 1.00 98.56 97 THR A CA 1
ATOM 760 C C . THR A 1 97 ? 15.337 -3.685 -9.757 1.00 98.56 97 THR A C 1
ATOM 762 O O . THR A 1 97 ? 15.328 -3.801 -10.982 1.00 98.56 97 THR A O 1
ATOM 765 N N . VAL A 1 98 ? 15.850 -2.623 -9.143 1.00 98.44 98 VAL A N 1
ATOM 766 C CA . VAL A 1 98 ? 16.523 -1.527 -9.845 1.00 98.44 98 VAL A CA 1
ATOM 767 C C . VAL A 1 98 ? 18.013 -1.619 -9.550 1.00 98.44 98 VAL A C 1
ATOM 769 O O . VAL A 1 98 ? 18.424 -1.747 -8.398 1.00 98.44 98 VAL A O 1
ATOM 772 N N . GLN A 1 99 ? 18.826 -1.556 -10.598 1.00 98.38 99 GLN A N 1
ATOM 773 C CA . GLN A 1 99 ? 20.252 -1.318 -10.470 1.00 98.38 99 GLN A CA 1
ATOM 774 C C . GLN A 1 99 ? 20.472 0.177 -10.230 1.00 98.38 99 GLN A C 1
ATOM 776 O O . GLN A 1 99 ? 20.018 1.010 -11.018 1.00 98.38 99 GLN A O 1
ATOM 781 N N . TYR A 1 100 ? 21.201 0.505 -9.169 1.00 97.94 100 TYR A N 1
ATOM 782 C CA . TYR A 1 100 ? 21.534 1.873 -8.783 1.00 97.94 100 TYR A CA 1
ATOM 783 C C . TYR A 1 100 ? 23.029 2.153 -8.951 1.00 97.94 100 TYR A C 1
ATOM 785 O O . TYR A 1 100 ? 23.857 1.240 -8.910 1.00 97.94 100 TYR A O 1
ATOM 793 N N . ARG A 1 101 ? 23.373 3.432 -9.113 1.00 97.19 101 ARG A N 1
ATOM 794 C CA . ARG A 1 101 ? 24.736 3.956 -8.988 1.00 97.19 101 ARG A CA 1
ATOM 795 C C . ARG A 1 101 ? 24.803 4.885 -7.783 1.00 97.19 101 ARG A C 1
ATOM 797 O O . ARG A 1 101 ? 23.870 5.643 -7.538 1.00 97.19 101 ARG A O 1
ATOM 804 N N . GLN A 1 102 ? 25.904 4.823 -7.046 1.00 95.88 102 GLN A N 1
ATOM 805 C CA . GLN A 1 102 ? 26.165 5.744 -5.948 1.00 95.88 102 GLN A CA 1
ATOM 806 C C . GLN A 1 102 ? 27.021 6.908 -6.451 1.00 95.88 102 GLN A C 1
ATOM 808 O O . GLN A 1 102 ? 28.125 6.698 -6.952 1.00 95.88 102 GLN A O 1
ATOM 813 N N . GLU A 1 103 ? 26.518 8.130 -6.296 1.00 94.81 103 GLU A N 1
ATOM 814 C CA . GLU A 1 103 ? 27.201 9.370 -6.668 1.00 94.81 103 GLU A CA 1
ATOM 815 C C . GLU A 1 103 ? 27.397 10.218 -5.404 1.00 94.81 103 GLU A C 1
ATOM 817 O O . GLU A 1 103 ? 26.531 10.982 -4.975 1.00 94.81 103 GLU A O 1
ATOM 822 N N . GLY A 1 104 ? 28.535 10.017 -4.734 1.00 92.62 104 GLY A N 1
ATOM 823 C CA . GLY A 1 104 ? 28.786 10.592 -3.412 1.00 92.62 104 GLY A CA 1
ATOM 824 C C . GLY A 1 104 ? 27.817 10.035 -2.364 1.00 92.62 104 GLY A C 1
ATOM 825 O O . GLY A 1 104 ? 27.876 8.852 -2.020 1.00 92.62 104 GLY A O 1
ATOM 826 N N . LYS A 1 105 ? 26.938 10.897 -1.840 1.00 89.62 105 LYS A N 1
ATOM 827 C CA . LYS A 1 105 ? 25.861 10.512 -0.908 1.00 89.62 105 LYS A CA 1
ATOM 828 C C . LYS A 1 105 ? 24.542 10.181 -1.615 1.00 89.62 105 LYS A C 1
ATOM 830 O O . LYS A 1 105 ? 23.642 9.658 -0.966 1.00 89.62 105 LYS A O 1
ATOM 835 N N . ASN A 1 106 ? 24.434 10.475 -2.909 1.00 91.00 106 ASN A N 1
ATOM 836 C CA . ASN A 1 106 ? 23.206 10.296 -3.671 1.00 91.00 106 ASN A CA 1
ATOM 837 C C . ASN A 1 106 ? 23.144 8.886 -4.263 1.00 91.00 106 ASN A C 1
ATOM 839 O O . ASN A 1 106 ? 24.169 8.292 -4.612 1.00 91.00 106 ASN A O 1
ATOM 843 N N . ILE A 1 107 ? 21.927 8.370 -4.405 1.00 93.62 107 ILE A N 1
ATOM 844 C CA . ILE A 1 107 ? 21.637 7.077 -5.018 1.00 93.62 107 ILE A CA 1
ATOM 845 C C . ILE A 1 107 ? 20.821 7.345 -6.281 1.00 93.62 107 ILE A C 1
ATOM 847 O O . ILE A 1 107 ? 19.698 7.830 -6.215 1.00 93.62 107 ILE A O 1
ATOM 851 N N . VAL A 1 108 ? 21.404 7.055 -7.442 1.00 97.12 108 VAL A N 1
ATOM 852 C CA . VAL A 1 108 ? 20.826 7.391 -8.747 1.00 97.12 108 VAL A CA 1
ATOM 853 C C . VAL A 1 108 ? 20.378 6.106 -9.446 1.00 97.12 108 VAL A C 1
ATOM 855 O O . VAL A 1 108 ? 21.213 5.224 -9.690 1.00 97.12 108 VAL A O 1
ATOM 858 N N . PRO A 1 109 ? 19.086 5.956 -9.789 1.00 97.56 109 PRO A N 1
ATOM 859 C CA . PRO A 1 109 ? 18.616 4.818 -10.567 1.00 97.56 109 PRO A CA 1
ATOM 860 C C . PRO A 1 109 ? 19.334 4.734 -11.919 1.00 97.56 109 PRO A C 1
ATOM 862 O O . PRO A 1 109 ? 19.450 5.728 -12.633 1.00 97.56 109 PRO A O 1
ATOM 865 N N . PHE A 1 110 ? 19.812 3.547 -12.292 1.00 97.19 110 PHE A N 1
ATOM 866 C CA . PHE A 1 110 ? 20.487 3.328 -13.575 1.00 97.19 110 PHE A CA 1
ATOM 867 C C . PHE A 1 110 ? 19.600 2.576 -14.566 1.00 97.19 110 PHE A C 1
ATOM 869 O O . PHE A 1 110 ? 19.407 3.029 -15.691 1.00 97.19 110 PHE A O 1
ATOM 876 N N . ARG A 1 111 ? 19.038 1.436 -14.148 1.00 97.88 111 ARG A N 1
ATOM 877 C CA . ARG A 1 111 ? 18.108 0.637 -14.959 1.00 97.88 111 ARG A CA 1
ATOM 878 C C . ARG A 1 111 ? 17.281 -0.304 -14.094 1.00 97.88 111 ARG A C 1
ATOM 880 O O . ARG A 1 111 ? 17.698 -0.665 -12.998 1.00 97.88 111 ARG A O 1
ATOM 887 N N . VAL A 1 112 ? 16.157 -0.773 -14.624 1.00 97.88 112 VAL A N 1
ATOM 888 C CA . VAL A 1 112 ? 15.522 -1.998 -14.118 1.00 97.88 112 VAL A CA 1
ATOM 889 C C . VAL A 1 112 ? 16.410 -3.182 -14.522 1.00 97.88 112 VAL A C 1
ATOM 891 O O . VAL A 1 112 ? 16.864 -3.255 -15.674 1.00 97.88 112 VAL A O 1
ATOM 894 N N . HIS A 1 113 ? 16.742 -4.029 -13.547 1.00 95.62 113 HIS A N 1
ATOM 895 C CA . HIS A 1 113 ? 17.664 -5.151 -13.722 1.00 95.62 113 HIS A CA 1
ATOM 896 C C . HIS A 1 113 ? 17.043 -6.261 -14.573 1.00 95.62 113 HIS A C 1
ATOM 898 O O . HIS A 1 113 ? 15.898 -6.661 -14.278 1.00 95.62 113 HIS A O 1
#

Foldseek 3Di:
DLAQCDVVLVHHPVPDDDDDDDDDDDPVQCVQAPPPDDPVGGDDSDDDDDDDAFAPQDPVRDDPQVVVQVVVLVVLSVCCVVVVPVPDHSDDGGGWDFDWDDDPPHIYTDGTD

InterPro domains:
  IPR002133 S-adenosylmethionine synthetase [PTHR11964] (1-113)
  IPR022629 S-adenosylmethionine synthetase, central domain [PF02772] (41-105)
  IPR022631 S-adenosylmethionine synthetase, conserved site [PS00376] (43-53)
  IPR022636 S-adenosylmethionine synthetase superfamily [SSF55973] (1-35)
  IPR022636 S-adenosylmethionine synthetase superfamily [SSF55973] (39-113)

Sequence (113 aa):
EIGYDDVHKGIDYKTCEVLVKVTQQSQDISQSVHEKKSDEDIGAGDQGHMFGYATDETKELFPLSHLLALQLSQKLAEVRKNGTLKYLRPDGKTQITVQYRQEGKNIVPFRVH

Organism: NCBI:txid197538

pLDDT: mean 96.87, std 1.68, range [89.62, 98.75]

Radius of gyration: 22.24 Å; chains: 1; bounding box: 51×39×52 Å